Protein AF-A0A0F9V1W8-F1 (afdb_monomer)

Mean predicted aligned error: 10.96 Å

Sequence (44 aa):
MGSHNSNCKTLRNGFRCNNCSKGFMMEWAKKNHERLCLERGKIK

Radius of gyration: 13.23 Å; 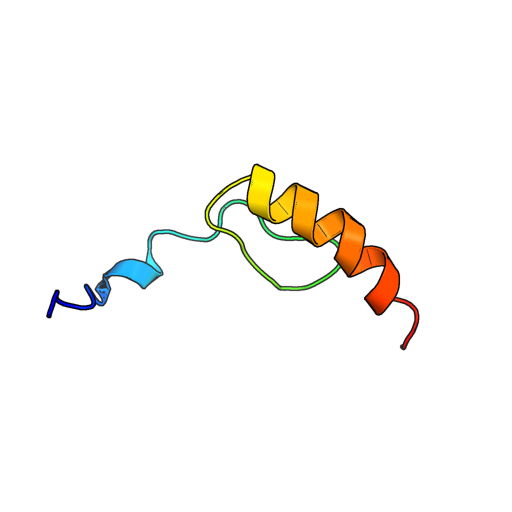Cα contacts (8 Å, |Δi|>4): 36; chains: 1; bounding box: 25×18×37 Å

Solvent-accessible surface area (backbone atoms only — not comparable to full-atom values): 2898 Å² total; per-resid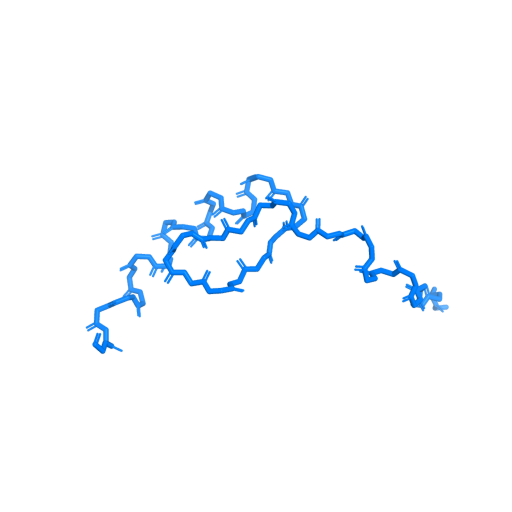ue (Å²): 134,84,80,83,63,80,70,64,75,70,67,57,40,80,29,57,44,91,90,44,95,53,60,21,83,41,62,68,59,30,57,59,43,50,68,58,46,63,72,65,60,83,78,124

Secondary structure (DSSP, 8-state):
-----GGGGSS--SEE-SSSS-EESSHHHHHHHHHHHHHHTT--

Structure (mmCIF, N/CA/C/O backbone):
data_AF-A0A0F9V1W8-F1
#
_entry.id   AF-A0A0F9V1W8-F1
#
loop_
_atom_site.group_PDB
_atom_site.id
_atom_site.type_symbol
_atom_site.label_atom_id
_atom_site.label_alt_id
_atom_site.label_comp_id
_atom_site.label_asym_id
_atom_site.label_entity_id
_atom_site.label_seq_id
_atom_site.pdbx_PDB_ins_code
_atom_site.Cartn_x
_atom_site.Cartn_y
_atom_site.Cartn_z
_atom_site.occupancy
_atom_site.B_iso_or_equiv
_atom_site.auth_seq_id
_atom_site.auth_comp_id
_atom_site.auth_asym_id
_atom_site.auth_atom_id
_atom_site.pdbx_PDB_model_num
ATOM 1 N N . MET A 1 1 ? 5.930 6.720 -31.376 1.00 48.44 1 MET A N 1
ATOM 2 C CA . MET A 1 1 ? 5.194 6.651 -30.093 1.00 48.44 1 MET A CA 1
ATOM 3 C C . MET A 1 1 ? 4.945 5.184 -29.801 1.00 48.44 1 MET A C 1
ATOM 5 O O . MET A 1 1 ? 4.303 4.525 -30.605 1.00 48.44 1 MET A O 1
ATOM 9 N N . GLY A 1 2 ? 5.632 4.653 -28.787 1.00 52.75 2 GLY A N 1
ATOM 10 C CA . GLY A 1 2 ? 5.850 3.217 -28.601 1.00 52.75 2 GLY A CA 1
ATOM 11 C C . GLY A 1 2 ? 4.569 2.416 -28.369 1.00 52.75 2 GLY A C 1
ATOM 12 O O . GLY A 1 2 ? 3.663 2.860 -27.670 1.00 52.75 2 GLY A O 1
ATOM 13 N N . SER A 1 3 ? 4.529 1.232 -28.975 1.00 55.84 3 SER A N 1
ATOM 14 C CA . SER A 1 3 ? 3.445 0.258 -28.920 1.00 55.84 3 SER A CA 1
ATOM 15 C C . SER A 1 3 ? 3.049 -0.095 -27.486 1.00 55.84 3 SER A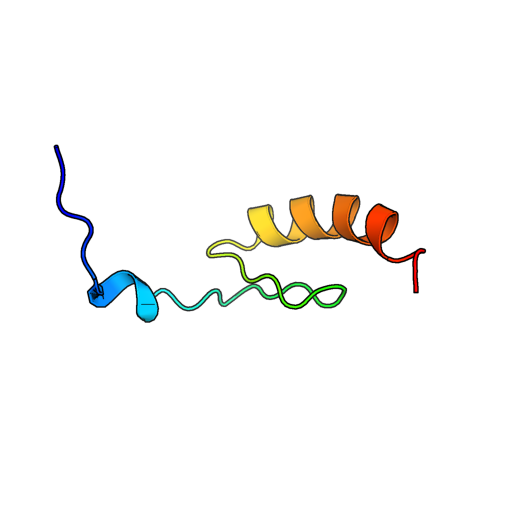 C 1
ATOM 17 O O . SER A 1 3 ? 3.859 -0.605 -26.711 1.00 55.84 3 SER A O 1
ATOM 19 N N . HIS A 1 4 ? 1.771 0.088 -27.153 1.00 61.25 4 HIS A N 1
ATOM 20 C CA . HIS A 1 4 ? 1.164 -0.556 -25.994 1.00 61.25 4 HIS A CA 1
ATOM 21 C C . HIS A 1 4 ? 1.095 -2.063 -26.280 1.00 61.25 4 HIS A C 1
ATOM 23 O O . HIS A 1 4 ? 0.174 -2.538 -26.937 1.00 61.25 4 HIS A O 1
ATOM 29 N N . ASN A 1 5 ? 2.103 -2.820 -25.838 1.00 57.25 5 ASN A N 1
ATOM 30 C CA . ASN A 1 5 ? 2.088 -4.279 -25.902 1.00 57.25 5 ASN A CA 1
ATOM 31 C C . ASN A 1 5 ? 0.913 -4.809 -25.057 1.00 57.25 5 ASN A C 1
ATOM 33 O O . ASN A 1 5 ? 0.968 -4.816 -23.826 1.00 57.25 5 ASN A O 1
ATOM 37 N N . SER A 1 6 ? -0.149 -5.269 -25.718 1.00 59.72 6 SER A N 1
ATOM 38 C CA . SER A 1 6 ? -1.376 -5.817 -25.118 1.00 59.72 6 SER A CA 1
ATOM 39 C C . SER A 1 6 ? -1.138 -7.053 -24.235 1.00 59.72 6 SER A C 1
ATOM 41 O O . SER A 1 6 ? -2.026 -7.462 -23.487 1.00 59.72 6 SER A O 1
ATOM 43 N N . ASN A 1 7 ? 0.071 -7.629 -24.265 1.00 53.12 7 ASN A N 1
ATOM 44 C CA . ASN A 1 7 ? 0.506 -8.689 -23.355 1.00 53.12 7 ASN A CA 1
ATOM 45 C C . ASN A 1 7 ? 0.862 -8.170 -21.940 1.00 53.12 7 ASN A C 1
ATOM 47 O O . ASN A 1 7 ? 1.244 -8.936 -21.067 1.00 53.12 7 ASN A O 1
ATOM 51 N N . CYS A 1 8 ? 0.648 -6.884 -21.641 1.00 51.75 8 CYS A N 1
ATOM 52 C CA . CYS A 1 8 ? 0.777 -6.322 -20.287 1.00 51.75 8 CYS A CA 1
ATOM 53 C C . CYS A 1 8 ? -0.276 -6.857 -19.281 1.00 51.75 8 CYS A C 1
ATOM 55 O O . CYS A 1 8 ? -0.322 -6.439 -18.128 1.00 51.75 8 CYS A O 1
ATOM 57 N N . LYS A 1 9 ? -1.136 -7.799 -19.695 1.00 52.38 9 LYS A N 1
ATOM 58 C 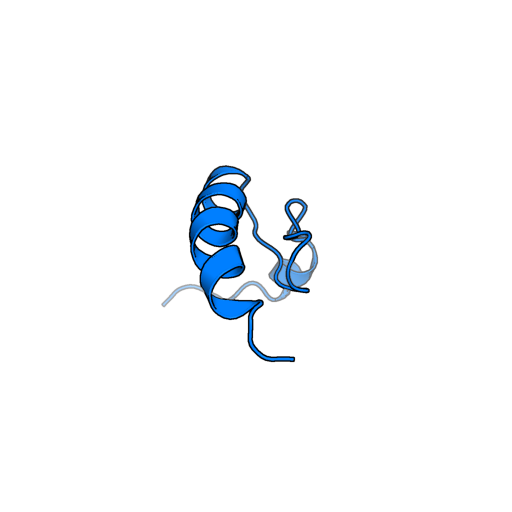CA . LYS A 1 9 ? -2.073 -8.516 -18.815 1.00 52.38 9 LYS A CA 1
ATOM 59 C C . LYS A 1 9 ? -1.378 -9.598 -17.967 1.00 52.38 9 LYS A C 1
ATOM 61 O O . LYS A 1 9 ? -1.957 -10.058 -16.983 1.00 52.38 9 LYS A O 1
ATOM 66 N N . THR A 1 10 ? -0.159 -10.008 -18.337 1.00 52.34 10 THR A N 1
ATOM 67 C CA . THR A 1 10 ? 0.605 -11.092 -17.687 1.00 52.34 10 THR A CA 1
ATOM 68 C C . THR A 1 10 ? 1.766 -10.619 -16.815 1.00 52.34 10 THR A C 1
ATOM 70 O O . THR A 1 10 ? 2.248 -11.411 -16.006 1.00 52.34 10 THR A O 1
ATOM 73 N N . LEU A 1 11 ? 2.118 -9.324 -16.826 1.00 56.31 11 LEU A N 1
ATOM 74 C CA . LEU A 1 11 ? 2.835 -8.684 -15.712 1.00 56.31 11 LEU A CA 1
ATOM 75 C C . LEU A 1 11 ? 1.849 -8.487 -14.557 1.00 56.31 11 LEU A C 1
ATOM 77 O O . LEU A 1 11 ? 1.501 -7.374 -14.164 1.00 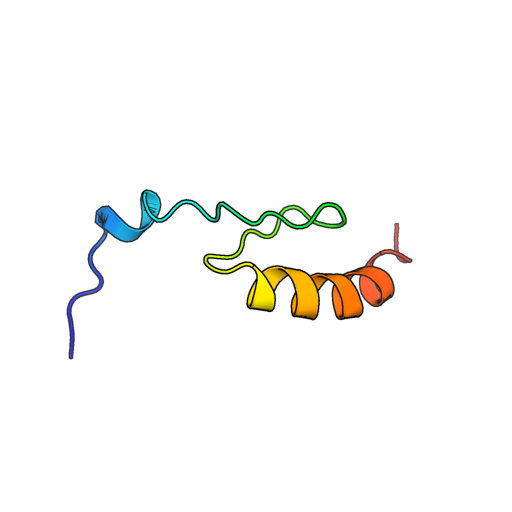56.31 11 LEU A O 1
ATOM 81 N N . ARG A 1 12 ? 1.310 -9.618 -14.085 1.00 58.72 12 ARG A N 1
ATOM 82 C CA . ARG A 1 12 ? 0.384 -9.708 -12.969 1.00 58.72 12 ARG A CA 1
ATOM 83 C C . ARG A 1 12 ? 1.013 -8.939 -11.836 1.00 58.72 12 ARG A C 1
ATOM 85 O O . ARG A 1 12 ? 2.118 -9.245 -11.409 1.00 58.72 12 ARG A O 1
ATOM 92 N N . ASN A 1 13 ? 0.266 -7.960 -11.370 1.00 63.12 13 ASN A N 1
ATOM 93 C CA . ASN A 1 13 ? 0.496 -7.266 -10.131 1.00 63.12 13 ASN A CA 1
ATOM 94 C C . ASN A 1 13 ? 0.692 -8.271 -8.978 1.00 63.12 13 ASN A C 1
ATOM 96 O O . ASN A 1 13 ? -0.268 -8.605 -8.282 1.00 63.12 13 ASN A O 1
ATOM 100 N N . GLY A 1 14 ? 1.908 -8.796 -8.807 1.00 69.69 14 GLY A N 1
ATOM 101 C CA . GLY A 1 14 ? 2.236 -9.786 -7.778 1.00 69.69 14 GLY A CA 1
ATOM 102 C C . GLY A 1 14 ? 2.089 -9.196 -6.379 1.00 69.69 14 GLY A C 1
ATOM 103 O O . GLY A 1 14 ? 1.831 -9.907 -5.412 1.00 69.69 14 GLY A O 1
ATOM 104 N N . PHE A 1 15 ? 2.157 -7.869 -6.289 1.00 80.50 15 PHE A N 1
ATOM 105 C CA . PHE A 1 15 ? 2.006 -7.116 -5.062 1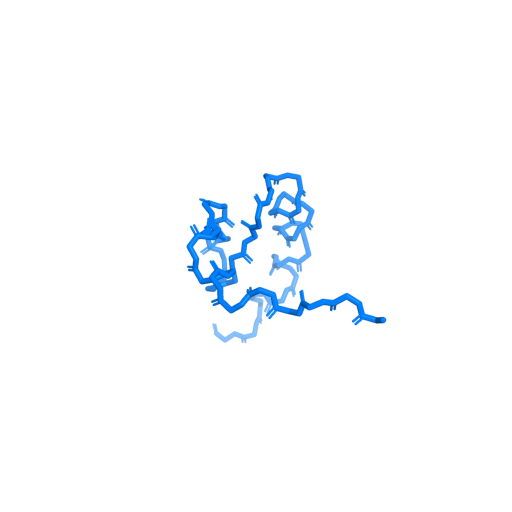.00 80.50 15 PHE A CA 1
ATOM 106 C C . PHE A 1 15 ? 0.609 -6.504 -5.020 1.00 80.50 15 PHE A C 1
ATOM 108 O O . PHE A 1 15 ? 0.369 -5.395 -5.497 1.00 80.50 15 PHE A O 1
ATOM 115 N N . ARG A 1 16 ? -0.342 -7.249 -4.460 1.00 83.44 16 ARG A N 1
ATOM 116 C CA . ARG A 1 16 ? -1.696 -6.755 -4.196 1.00 83.44 16 ARG A CA 1
ATOM 117 C C . ARG A 1 16 ? -1.747 -6.112 -2.811 1.00 83.44 16 ARG A C 1
ATOM 119 O O . ARG A 1 16 ? -1.107 -6.596 -1.874 1.00 83.44 16 ARG A O 1
ATOM 126 N N . CYS A 1 17 ? -2.459 -4.996 -2.695 1.00 83.75 17 CYS A N 1
ATOM 127 C CA . CYS A 1 17 ? -2.736 -4.398 -1.394 1.00 83.75 17 CYS A CA 1
ATOM 128 C C . CYS A 1 17 ? -3.735 -5.277 -0.625 1.00 83.75 17 CYS A C 1
ATOM 130 O O . CYS A 1 17 ? -4.666 -5.811 -1.221 1.00 83.75 17 CYS A O 1
ATOM 132 N N . ASN A 1 18 ? -3.563 -5.412 0.691 1.00 78.38 18 ASN A N 1
ATOM 133 C CA . ASN A 1 18 ? -4.535 -6.125 1.530 1.00 78.38 18 ASN A CA 1
ATOM 134 C C . ASN A 1 18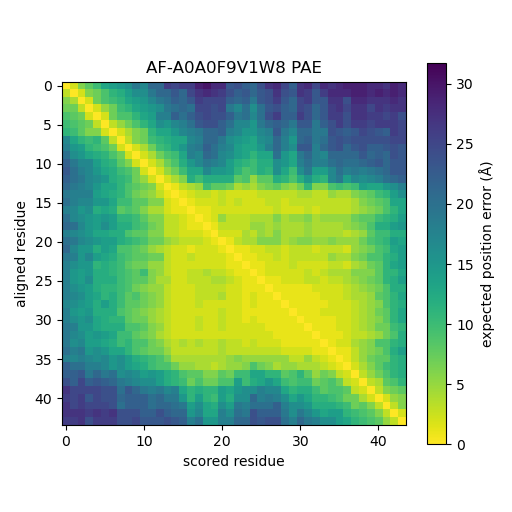 ? -5.758 -5.259 1.876 1.00 78.38 18 ASN A C 1
ATOM 136 O O . ASN A 1 18 ? -6.836 -5.788 2.114 1.00 78.38 18 ASN A O 1
ATOM 140 N N . ASN A 1 19 ? -5.605 -3.929 1.865 1.00 79.75 19 ASN A N 1
ATOM 141 C CA . ASN A 1 19 ? -6.671 -2.981 2.209 1.00 79.75 19 ASN A CA 1
ATOM 142 C C . ASN A 1 19 ? -7.550 -2.595 1.007 1.00 79.75 19 ASN A C 1
ATOM 144 O O . ASN A 1 19 ? -8.643 -2.066 1.181 1.00 79.75 19 ASN A O 1
ATOM 148 N N . CYS A 1 20 ? -7.095 -2.838 -0.225 1.00 81.94 20 CYS A N 1
ATOM 149 C CA . CYS A 1 20 ? -7.907 -2.618 -1.417 1.00 81.94 20 CYS A CA 1
ATOM 150 C C . CYS A 1 20 ? -7.544 -3.598 -2.537 1.00 81.94 20 CYS A C 1
ATOM 152 O O . CYS A 1 20 ? -6.440 -4.125 -2.597 1.00 81.94 20 CYS A O 1
ATOM 154 N N . SER A 1 21 ? -8.439 -3.795 -3.506 1.00 77.75 21 SER A N 1
ATOM 155 C CA . SER A 1 21 ? -8.186 -4.694 -4.646 1.00 77.75 21 SER A CA 1
ATOM 156 C C . SER A 1 21 ? -7.229 -4.124 -5.707 1.00 77.75 21 SER A C 1
ATOM 158 O O . SER A 1 21 ? -7.206 -4.610 -6.838 1.00 77.75 21 SER A O 1
ATOM 160 N N . LYS A 1 22 ? -6.419 -3.113 -5.366 1.00 81.62 22 LYS A N 1
ATOM 161 C CA . LYS A 1 22 ? -5.423 -2.540 -6.274 1.00 81.62 22 LYS A CA 1
ATOM 162 C C . LYS A 1 22 ? -4.174 -3.416 -6.304 1.00 81.62 22 LYS A C 1
ATOM 164 O O . LYS A 1 22 ? -3.631 -3.809 -5.271 1.00 81.62 22 LYS A O 1
ATOM 169 N N . GLY A 1 23 ? -3.731 -3.721 -7.515 1.00 83.00 23 GLY A N 1
ATOM 170 C CA . GLY A 1 23 ? -2.484 -4.427 -7.748 1.00 83.00 23 GLY A CA 1
ATOM 171 C C . GLY A 1 23 ? -1.371 -3.479 -8.192 1.00 83.00 23 GLY A C 1
ATOM 172 O O . GLY A 1 23 ? -1.631 -2.468 -8.847 1.00 83.00 23 GLY A O 1
ATOM 173 N N . PHE A 1 24 ? -0.139 -3.847 -7.856 1.00 84.19 24 PHE A N 1
ATOM 174 C CA . PHE A 1 24 ? 1.084 -3.148 -8.225 1.00 84.19 24 PHE A CA 1
ATOM 175 C C . PHE A 1 24 ? 2.092 -4.108 -8.851 1.00 84.19 24 PHE A C 1
ATOM 177 O O . PHE A 1 24 ? 2.188 -5.272 -8.457 1.00 84.19 24 PHE A O 1
ATOM 184 N N . MET A 1 25 ? 2.878 -3.587 -9.794 1.00 81.38 25 MET A N 1
ATOM 185 C CA . MET A 1 25 ? 3.956 -4.321 -10.458 1.00 81.38 25 MET A CA 1
ATOM 186 C C . MET A 1 25 ? 5.201 -4.473 -9.563 1.00 81.38 25 MET A C 1
ATOM 188 O O . MET A 1 25 ? 5.967 -5.412 -9.746 1.00 81.38 25 MET A O 1
ATOM 192 N N . MET A 1 26 ? 5.381 -3.604 -8.557 1.00 82.69 26 MET A N 1
ATOM 193 C CA . MET A 1 26 ? 6.542 -3.604 -7.654 1.00 82.69 26 MET A CA 1
ATOM 194 C C . MET A 1 26 ? 6.145 -3.520 -6.174 1.00 82.69 26 MET A C 1
ATOM 196 O O . MET A 1 26 ? 5.157 -2.872 -5.819 1.00 82.69 26 MET A O 1
ATOM 200 N N . GLU A 1 27 ? 6.968 -4.105 -5.295 1.00 86.19 27 GLU A N 1
ATOM 201 C CA . GLU A 1 27 ? 6.744 -4.101 -3.842 1.00 86.19 27 GLU A CA 1
ATOM 202 C C . GLU A 1 27 ? 6.783 -2.691 -3.239 1.00 86.19 27 GLU A C 1
ATOM 204 O O . GLU A 1 27 ? 5.929 -2.345 -2.426 1.00 86.19 27 GLU A O 1
ATOM 209 N N . TRP A 1 28 ? 7.735 -1.846 -3.652 1.00 87.00 28 TRP A N 1
ATOM 210 C CA . TRP A 1 28 ? 7.854 -0.477 -3.133 1.00 87.00 28 TRP A CA 1
ATOM 211 C C . TRP A 1 28 ? 6.608 0.362 -3.452 1.00 87.00 28 TRP A C 1
ATOM 213 O O . TRP A 1 28 ? 6.149 1.143 -2.619 1.00 87.00 28 TRP A O 1
ATOM 223 N N . ALA A 1 29 ? 6.012 0.145 -4.629 1.00 84.56 29 ALA A N 1
ATOM 224 C CA . ALA A 1 29 ? 4.780 0.803 -5.039 1.00 84.56 29 ALA A CA 1
ATOM 225 C C . ALA A 1 29 ? 3.592 0.328 -4.187 1.00 84.56 29 ALA A C 1
ATOM 227 O O . ALA A 1 29 ? 2.777 1.154 -3.773 1.00 84.56 29 ALA A O 1
ATOM 228 N N . LYS A 1 30 ? 3.539 -0.972 -3.847 1.00 88.31 30 LYS A N 1
ATOM 229 C CA . LYS A 1 30 ? 2.583 -1.512 -2.868 1.00 88.31 30 LYS A CA 1
ATOM 230 C C . LYS A 1 30 ? 2.794 -0.894 -1.481 1.00 88.31 30 LYS A C 1
ATOM 232 O O . LYS A 1 30 ? 1.828 -0.388 -0.928 1.00 88.31 30 LYS A O 1
ATOM 237 N N . LYS A 1 31 ? 4.013 -0.889 -0.931 1.00 86.69 31 LYS A N 1
ATOM 238 C CA . LYS A 1 31 ? 4.305 -0.358 0.419 1.00 86.69 31 LYS A CA 1
ATOM 239 C C . LYS A 1 31 ? 3.946 1.125 0.552 1.00 86.69 31 LYS A C 1
ATOM 241 O O . LYS A 1 31 ? 3.298 1.525 1.517 1.00 86.69 31 LYS A O 1
ATOM 246 N N . ASN A 1 32 ? 4.311 1.936 -0.443 1.00 87.06 32 ASN A N 1
ATOM 247 C CA . ASN A 1 32 ? 3.920 3.346 -0.487 1.00 87.06 32 ASN A CA 1
ATOM 248 C C . ASN A 1 32 ? 2.396 3.502 -0.568 1.00 87.06 32 ASN A C 1
ATOM 250 O O . ASN A 1 32 ? 1.804 4.329 0.125 1.00 87.06 32 ASN A O 1
ATOM 254 N N . HIS A 1 33 ? 1.747 2.678 -1.391 1.00 88.38 33 HIS A N 1
ATOM 255 C CA . HIS A 1 33 ? 0.300 2.679 -1.478 1.00 88.38 33 HIS A CA 1
ATOM 256 C C . HIS A 1 33 ? -0.370 2.251 -0.168 1.00 88.38 33 HIS A C 1
ATOM 258 O O . HIS A 1 33 ? -1.343 2.885 0.211 1.00 88.38 33 HIS A O 1
ATOM 264 N N . GLU A 1 34 ? 0.127 1.233 0.535 1.00 84.81 34 GLU A N 1
ATOM 265 C CA . GLU A 1 34 ? -0.436 0.758 1.806 1.00 84.81 34 GLU A CA 1
ATOM 266 C C . GLU A 1 34 ? -0.478 1.864 2.859 1.00 84.81 34 GLU A C 1
ATOM 268 O O . GLU A 1 34 ? -1.503 2.019 3.522 1.00 84.81 34 GLU A O 1
ATOM 273 N N . ARG A 1 35 ? 0.568 2.696 2.932 1.00 84.62 35 ARG A N 1
ATOM 274 C CA . ARG A 1 35 ? 0.610 3.861 3.826 1.00 84.62 35 ARG A CA 1
ATOM 275 C C . ARG A 1 35 ? -0.559 4.823 3.592 1.00 84.62 35 ARG A C 1
ATOM 277 O O . ARG A 1 35 ? -1.172 5.269 4.552 1.00 84.62 35 ARG A O 1
ATOM 284 N N . LEU A 1 36 ? -0.883 5.110 2.330 1.00 80.44 36 LEU A N 1
ATOM 285 C CA . LEU A 1 36 ? -1.989 6.003 1.951 1.00 80.44 36 LEU A CA 1
ATOM 286 C C . LEU A 1 36 ? -3.350 5.288 1.911 1.00 80.44 36 LEU A C 1
ATOM 288 O O . LEU A 1 36 ? -4.400 5.909 2.056 1.00 80.44 36 LEU A O 1
ATOM 292 N N . CYS A 1 37 ? -3.356 3.975 1.682 1.00 81.00 37 CYS A N 1
ATOM 293 C CA . CYS A 1 37 ? -4.571 3.176 1.577 1.00 81.00 37 CYS A CA 1
ATOM 294 C C . CYS A 1 37 ? -5.281 3.069 2.929 1.00 81.00 37 CYS A C 1
ATOM 296 O O . CYS A 1 37 ? -6.511 3.069 2.965 1.00 81.00 37 CYS A O 1
ATOM 298 N N . LEU A 1 38 ? -4.520 3.040 4.028 1.00 67.81 38 LEU A N 1
ATOM 299 C CA . LEU A 1 38 ? -5.049 3.056 5.394 1.00 67.81 38 LEU A CA 1
ATOM 300 C C . LEU A 1 38 ? -5.859 4.327 5.707 1.00 67.81 38 LEU A C 1
ATOM 302 O O . LEU A 1 38 ? -6.807 4.266 6.485 1.00 67.81 38 LEU A O 1
ATOM 306 N N . GLU A 1 39 ? -5.567 5.457 5.058 1.00 64.06 39 GLU A N 1
ATOM 307 C CA . GLU A 1 39 ? -6.320 6.705 5.264 1.00 64.06 39 GLU A CA 1
ATOM 308 C C . GLU A 1 39 ? -7.656 6.731 4.508 1.00 64.06 39 GLU A C 1
ATOM 310 O O . GLU A 1 39 ? -8.583 7.441 4.890 1.00 64.06 39 GLU A O 1
ATOM 315 N N . ARG A 1 40 ? -7.794 5.910 3.459 1.00 59.75 40 ARG A N 1
ATOM 316 C CA . ARG A 1 40 ? -9.013 5.813 2.636 1.00 59.75 40 ARG A CA 1
ATOM 317 C C . ARG A 1 40 ? -9.947 4.671 3.046 1.00 59.75 40 ARG A C 1
ATOM 319 O O . ARG A 1 40 ? -11.051 4.590 2.519 1.00 59.75 40 ARG A O 1
ATOM 326 N N . GLY A 1 41 ? -9.522 3.808 3.971 1.00 55.41 41 GLY A N 1
ATOM 327 C CA . GLY A 1 41 ? -10.302 2.672 4.477 1.00 55.41 41 GLY A CA 1
ATOM 328 C C . GLY A 1 41 ? -11.309 3.010 5.583 1.00 55.41 41 GLY A C 1
ATOM 329 O O . GLY A 1 41 ? -12.052 2.133 5.998 1.00 55.41 41 GLY A O 1
ATOM 330 N N . LYS A 1 42 ? -11.372 4.262 6.061 1.00 52.34 42 LYS A N 1
ATOM 331 C CA . LYS A 1 42 ? -12.320 4.699 7.110 1.00 52.34 42 LYS A CA 1
ATOM 332 C C . LYS A 1 42 ? -13.697 5.137 6.588 1.00 52.34 42 LYS A C 1
ATOM 334 O O . LYS A 1 42 ? -14.438 5.793 7.311 1.00 52.34 42 LYS A O 1
ATOM 339 N N . ILE A 1 43 ? -14.045 4.817 5.340 1.00 53.84 43 ILE A N 1
ATOM 340 C CA . ILE A 1 43 ? -15.375 5.102 4.780 1.00 53.84 43 ILE A CA 1
ATOM 341 C C . ILE A 1 43 ? -15.901 3.859 4.055 1.00 53.84 43 ILE A C 1
ATOM 343 O O . ILE A 1 43 ? -15.977 3.832 2.826 1.00 53.84 43 ILE A O 1
ATOM 347 N N . LYS A 1 44 ? -16.216 2.814 4.822 1.00 43.06 44 LYS A N 1
ATOM 348 C CA . LYS A 1 44 ? -17.454 2.023 4.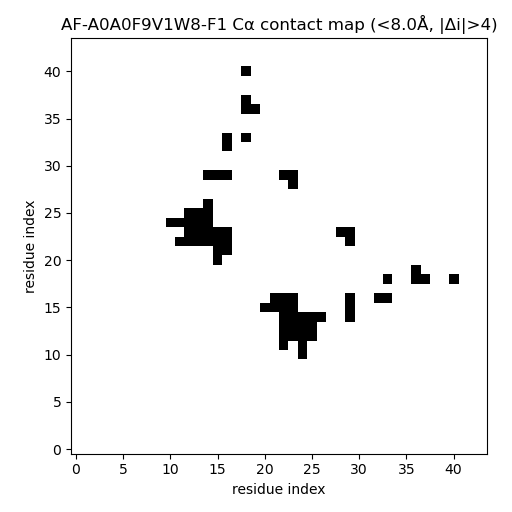721 1.00 43.06 44 LYS A CA 1
ATOM 349 C C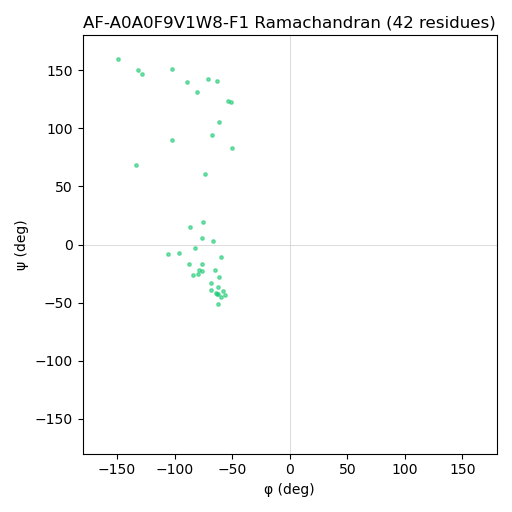 . LYS A 1 44 ? -17.463 0.898 5.741 1.00 43.06 44 LYS A C 1
ATOM 351 O O . LYS A 1 44 ? -16.446 0.180 5.812 1.00 43.06 44 LYS A O 1
#

Foldseek 3Di:
DDDPPPVVVPCWLPQAAPLDRDGDSDPVVNVVVNVVSVVVSPPD

Organism: NCBI:txid412755

pLDDT: mean 70.6, std 14.19, range [43.06, 88.38]

Nearest PDB structures (foldseek):
  6e93-assembly1_A  TM=8.737E-01  e=1.321E+00  Homo sapiens
  6e94-assembly1_A  TM=8.266E-01  e=1.528E+00  Homo sapiens
  6ml6-assembly1_A  TM=8.620E-01  e=2.196E+00  Mus musculus
  7y3m-assembly2_C  TM=6.311E-01  e=2.540E+00  Homo sapiens
  8ssr-assembly2_D  TM=6.721E-01  e=3.927E+00  Homo sapiens